Protein AF-A0A2N5KXL2-F1 (afdb_monomer_lite)

pLDDT: mean 89.71, std 9.32, range [62.91, 98.38]

Organism: NCBI:txid47770

Secondary structure (DSSP, 8-state):
-EEEEEEPBTGGGTTHHHHHHHHHHTT-S--GGG--HHHHHHH-SSTTS-EES---TTT--EEEEEE-TT-SS-TT-EEEEEEETTEEEEEEE--HHHHHHHHHHHHHHHTTSEEEEEEEEEEEEEEEEE-TTS-EEEEEEEEEEEEEEEEEE-

Structure (mmCIF, N/CA/C/O backbone):
data_AF-A0A2N5KXL2-F1
#
_entry.id   AF-A0A2N5KXL2-F1
#
loop_
_atom_site.group_PDB
_atom_site.id
_atom_site.type_symbol
_atom_site.label_atom_id
_atom_site.label_alt_id
_atom_site.label_comp_id
_atom_site.label_asym_id
_atom_site.label_entity_id
_atom_site.label_seq_id
_atom_site.pdbx_PDB_ins_code
_atom_site.Cartn_x
_atom_site.Cartn_y
_atom_site.Cartn_z
_atom_site.occupancy
_atom_site.B_iso_or_equiv
_atom_site.auth_seq_id
_atom_site.auth_comp_id
_atom_site.auth_asym_id
_atom_site.auth_atom_id
_atom_site.pdbx_PDB_model_num
ATOM 1 N N . MET A 1 1 ? 7.044 -11.372 17.970 1.00 82.31 1 MET A N 1
ATOM 2 C CA . MET A 1 1 ? 6.171 -10.505 17.153 1.00 82.31 1 MET A CA 1
ATOM 3 C C . MET A 1 1 ? 5.398 -11.369 16.164 1.00 82.31 1 MET A C 1
ATOM 5 O O . MET A 1 1 ? 6.024 -12.147 15.455 1.00 82.31 1 MET A O 1
ATOM 9 N N . ASN A 1 2 ? 4.064 -11.308 16.168 1.00 95.19 2 ASN A N 1
ATOM 10 C CA . ASN A 1 2 ? 3.216 -12.058 15.231 1.00 95.19 2 ASN A CA 1
ATOM 11 C C . ASN A 1 2 ? 2.950 -11.214 13.982 1.00 95.19 2 ASN A C 1
ATOM 13 O O . ASN A 1 2 ? 3.003 -9.987 14.057 1.00 95.19 2 ASN A O 1
ATOM 17 N N . ASN A 1 3 ? 2.635 -11.848 12.854 1.00 97.31 3 ASN A N 1
ATOM 18 C CA . ASN A 1 3 ? 2.224 -11.126 11.654 1.00 97.31 3 ASN A CA 1
ATOM 19 C C . ASN A 1 3 ? 1.238 -11.920 10.788 1.00 97.31 3 ASN A C 1
ATOM 21 O O . ASN A 1 3 ? 1.009 -13.113 11.003 1.00 97.31 3 ASN A O 1
ATOM 25 N N . TYR A 1 4 ? 0.614 -11.222 9.846 1.00 98.12 4 TYR A N 1
ATOM 26 C CA . TYR A 1 4 ? -0.073 -11.812 8.703 1.00 98.12 4 TYR A CA 1
ATOM 27 C C . TYR A 1 4 ? -0.033 -10.858 7.515 1.00 98.12 4 TYR A C 1
ATOM 29 O O . TYR A 1 4 ? 0.038 -9.641 7.703 1.00 98.12 4 TYR A O 1
ATOM 37 N N . SER A 1 5 ? -0.141 -11.421 6.313 1.00 98.12 5 SER A N 1
ATOM 38 C CA . SER A 1 5 ? -0.091 -10.669 5.063 1.00 98.12 5 SER A CA 1
ATOM 39 C C . SER A 1 5 ? -1.278 -10.993 4.169 1.00 98.12 5 SER A C 1
ATOM 41 O O . SER A 1 5 ? -1.827 -12.095 4.230 1.00 98.12 5 SER A O 1
ATOM 43 N N . PHE A 1 6 ? -1.672 -10.031 3.342 1.00 98.19 6 PHE A N 1
ATOM 44 C CA . PHE A 1 6 ? -2.721 -10.201 2.343 1.00 98.19 6 PHE A CA 1
ATOM 45 C C . PHE A 1 6 ? -2.481 -9.305 1.126 1.00 98.19 6 PHE A C 1
ATOM 47 O O . PHE A 1 6 ? -1.960 -8.193 1.252 1.00 98.19 6 PHE A O 1
ATOM 54 N N . ASP A 1 7 ? -2.918 -9.777 -0.041 1.00 97.88 7 ASP A N 1
ATOM 55 C CA . ASP A 1 7 ? -3.005 -8.972 -1.256 1.00 97.88 7 ASP A CA 1
ATOM 56 C C . ASP A 1 7 ? -4.179 -7.992 -1.160 1.00 97.88 7 ASP A C 1
ATOM 58 O O . ASP A 1 7 ? -5.312 -8.376 -0.852 1.00 97.88 7 ASP A O 1
ATOM 62 N N . VAL A 1 8 ? -3.921 -6.715 -1.429 1.00 97.69 8 VAL A N 1
ATOM 63 C CA . VAL A 1 8 ? -4.950 -5.671 -1.423 1.00 97.69 8 VAL A CA 1
ATOM 64 C C . VAL A 1 8 ? -5.917 -5.881 -2.586 1.00 97.69 8 VAL A C 1
ATOM 66 O O . VAL A 1 8 ? -5.526 -6.060 -3.740 1.00 97.69 8 VAL A O 1
ATOM 69 N N . ALA A 1 9 ? -7.212 -5.820 -2.288 1.00 97.00 9 ALA A N 1
ATOM 70 C CA . ALA A 1 9 ? -8.266 -5.935 -3.278 1.00 97.00 9 ALA A CA 1
ATOM 71 C C . ALA A 1 9 ? -8.495 -4.601 -4.002 1.00 97.00 9 ALA A C 1
ATOM 73 O O . ALA A 1 9 ? -8.494 -3.526 -3.402 1.00 97.00 9 ALA A O 1
ATOM 74 N N . GLY A 1 10 ? -8.754 -4.680 -5.307 1.00 94.31 10 GLY A N 1
ATOM 75 C CA . GLY A 1 10 ? -9.162 -3.525 -6.107 1.00 94.31 10 GLY A CA 1
ATOM 76 C C . GLY A 1 10 ? -8.030 -2.587 -6.536 1.00 94.31 10 GLY A C 1
ATOM 77 O O . GLY A 1 10 ? -8.319 -1.533 -7.092 1.00 94.31 10 GLY A O 1
ATOM 78 N N . VAL A 1 11 ? -6.760 -2.965 -6.351 1.00 93.88 11 VAL A N 1
ATOM 79 C CA . VAL A 1 11 ? -5.580 -2.140 -6.696 1.00 93.88 11 VAL A CA 1
ATOM 80 C C . VAL A 1 11 ? -5.604 -1.552 -8.111 1.00 93.88 11 VAL A C 1
ATOM 82 O O . VAL A 1 11 ? -5.189 -0.414 -8.316 1.00 93.88 11 VAL A O 1
ATOM 85 N N . SER A 1 12 ? -6.147 -2.284 -9.089 1.00 90.00 12 SER A N 1
ATOM 86 C CA . SER A 1 12 ? -6.262 -1.832 -10.483 1.00 90.00 12 SER A CA 1
ATOM 87 C C . SER A 1 12 ? -7.313 -0.739 -10.705 1.00 90.00 12 SER A C 1
ATOM 89 O O . SER A 1 12 ? -7.292 -0.084 -11.743 1.00 90.00 12 SER A O 1
ATOM 91 N N . PHE A 1 13 ? -8.236 -0.546 -9.762 1.00 91.94 13 PHE A N 1
ATOM 92 C CA . PHE A 1 13 ? -9.306 0.457 -9.819 1.00 91.94 13 PHE A CA 1
ATOM 93 C C . PHE A 1 13 ? -9.000 1.704 -8.977 1.00 91.94 13 PHE A C 1
ATOM 95 O O . PHE A 1 13 ? -9.812 2.629 -8.923 1.00 91.94 13 PHE A O 1
ATOM 102 N N . HIS A 1 14 ? -7.845 1.728 -8.311 1.00 94.88 14 HIS A N 1
ATOM 103 C CA . HIS A 1 14 ? -7.472 2.749 -7.339 1.00 94.88 14 HIS A CA 1
ATOM 104 C C . HIS A 1 14 ? -6.088 3.342 -7.651 1.00 94.88 14 HIS A C 1
ATOM 106 O O . HIS A 1 14 ? -5.610 3.300 -8.787 1.00 94.88 14 HIS A O 1
ATOM 112 N N . GLU A 1 15 ? -5.463 4.003 -6.681 1.00 96.19 15 GLU A N 1
ATOM 113 C CA . GLU A 1 15 ? -4.411 4.992 -6.933 1.00 96.19 15 GLU A CA 1
ATOM 114 C C . GLU A 1 15 ? -2.989 4.436 -6.871 1.00 96.19 15 GLU A C 1
ATOM 116 O O . GLU A 1 15 ? -2.038 5.210 -6.923 1.00 96.19 15 GLU A O 1
ATOM 121 N N . LEU A 1 16 ? -2.809 3.112 -6.850 1.00 95.25 16 LEU A N 1
ATOM 122 C CA . LEU A 1 16 ? -1.479 2.495 -6.816 1.00 95.25 16 LEU A CA 1
ATOM 123 C C . LEU A 1 16 ? -0.593 2.942 -7.986 1.00 95.25 16 LEU A C 1
ATOM 125 O O . LEU A 1 16 ? 0.559 3.320 -7.795 1.00 95.25 16 LEU A O 1
ATOM 129 N N . SER A 1 17 ? -1.147 2.987 -9.200 1.00 93.06 17 SER A N 1
ATOM 130 C CA . SER A 1 17 ? -0.415 3.484 -10.373 1.00 93.06 17 SER A CA 1
ATOM 131 C C . SER A 1 17 ? -0.038 4.968 -10.252 1.00 93.06 17 SER A C 1
ATOM 133 O O . SER A 1 17 ? 1.032 5.375 -10.716 1.00 93.06 17 SER A O 1
ATOM 135 N N . LYS A 1 18 ? -0.883 5.780 -9.599 1.00 95.06 18 LYS A N 1
ATOM 136 C CA . LYS A 1 18 ? -0.599 7.194 -9.327 1.00 95.06 18 LYS A CA 1
ATOM 137 C C . LYS A 1 18 ? 0.504 7.341 -8.284 1.00 95.06 18 LYS A C 1
ATOM 139 O O . LYS A 1 18 ? 1.389 8.159 -8.503 1.00 95.06 18 LYS A O 1
ATOM 144 N N . ALA A 1 19 ? 0.489 6.533 -7.224 1.00 95.12 19 ALA A N 1
ATOM 145 C CA . ALA A 1 19 ? 1.526 6.518 -6.194 1.00 95.12 19 ALA A CA 1
ATOM 146 C C . ALA A 1 19 ? 2.901 6.171 -6.788 1.00 95.12 19 ALA A C 1
ATOM 148 O O . ALA A 1 19 ? 3.862 6.910 -6.593 1.00 95.12 19 ALA A O 1
ATOM 149 N N . VAL A 1 20 ? 2.979 5.123 -7.621 1.00 92.75 20 VAL A N 1
ATOM 150 C CA . VAL A 1 20 ? 4.219 4.762 -8.339 1.00 92.75 20 VAL A CA 1
ATOM 151 C C . VAL A 1 20 ? 4.681 5.895 -9.258 1.00 92.75 20 VAL A C 1
ATOM 153 O O . VAL A 1 20 ? 5.859 6.249 -9.283 1.00 92.75 20 VAL A O 1
ATOM 156 N N . THR A 1 21 ? 3.753 6.510 -9.996 1.00 92.81 21 THR A N 1
ATOM 157 C CA . THR A 1 21 ? 4.070 7.646 -10.876 1.00 92.81 21 THR A CA 1
ATOM 158 C C . THR A 1 21 ? 4.576 8.853 -10.085 1.00 92.81 21 THR A C 1
ATOM 160 O O . THR A 1 21 ? 5.504 9.526 -10.531 1.00 92.81 21 THR A O 1
ATOM 163 N N . TYR A 1 22 ? 3.974 9.137 -8.930 1.00 94.62 22 TYR A N 1
ATOM 164 C CA . TYR A 1 22 ? 4.378 10.217 -8.038 1.00 94.62 22 TYR A CA 1
ATOM 165 C C . TYR A 1 22 ? 5.790 9.983 -7.501 1.00 94.62 22 TYR A C 1
ATOM 167 O O . TYR A 1 22 ? 6.649 10.846 -7.668 1.00 94.62 22 TYR A O 1
ATOM 175 N N . ALA A 1 23 ? 6.054 8.801 -6.943 1.00 92.56 23 ALA A N 1
ATOM 176 C CA . ALA A 1 23 ? 7.363 8.458 -6.399 1.00 92.56 23 ALA A CA 1
ATOM 177 C C . ALA A 1 23 ? 8.466 8.531 -7.468 1.00 92.56 23 ALA A C 1
ATOM 179 O O . ALA A 1 23 ? 9.523 9.108 -7.221 1.00 92.56 23 ALA A O 1
ATOM 180 N N . ARG A 1 24 ? 8.189 8.070 -8.697 1.00 89.44 24 ARG A N 1
ATOM 181 C CA . ARG A 1 24 ? 9.134 8.181 -9.820 1.00 89.44 24 ARG A CA 1
ATOM 182 C C . ARG A 1 24 ? 9.404 9.630 -10.222 1.00 89.44 24 ARG A C 1
ATOM 184 O O . ARG A 1 24 ? 10.552 10.004 -10.431 1.00 89.44 24 ARG A O 1
ATOM 191 N N . LYS A 1 25 ? 8.357 10.454 -10.353 1.00 91.50 25 LYS A N 1
ATOM 192 C CA . LYS A 1 25 ? 8.494 11.871 -10.743 1.00 91.50 25 LYS A CA 1
ATOM 193 C C . LYS A 1 25 ? 9.293 12.680 -9.727 1.00 91.50 25 LYS A C 1
ATOM 195 O O . LYS A 1 25 ? 10.033 13.570 -10.130 1.00 91.50 25 LYS A O 1
ATOM 200 N N . ASN A 1 26 ? 9.150 12.350 -8.448 1.00 91.75 26 ASN A N 1
ATOM 201 C CA . ASN A 1 26 ? 9.869 12.996 -7.356 1.00 91.75 26 ASN A CA 1
ATOM 202 C C . ASN A 1 26 ? 11.199 12.302 -7.014 1.00 91.75 26 ASN A C 1
ATOM 204 O O . ASN A 1 26 ? 11.819 12.663 -6.023 1.00 91.75 26 ASN A O 1
ATOM 208 N N . GLN A 1 27 ? 11.650 11.335 -7.828 1.00 87.19 27 GLN A N 1
ATOM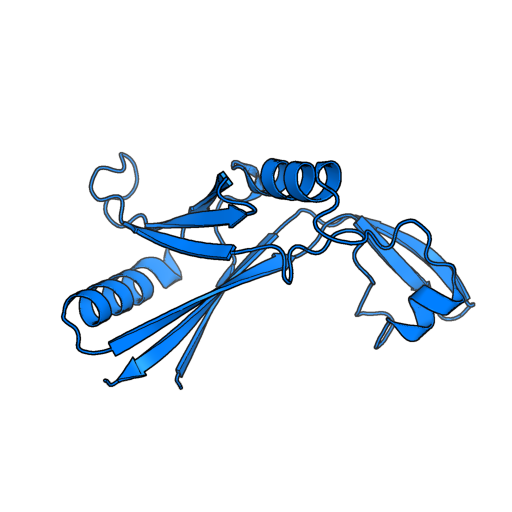 209 C CA . GLN A 1 27 ? 12.933 10.636 -7.661 1.00 87.19 27 GLN A CA 1
ATOM 210 C C . GLN A 1 27 ? 13.109 10.004 -6.266 1.00 87.19 27 GLN A C 1
ATOM 212 O O . GLN A 1 27 ? 14.208 9.979 -5.721 1.00 87.19 27 GLN A O 1
ATOM 217 N N . LEU A 1 28 ? 12.020 9.486 -5.685 1.00 85.94 28 LEU A N 1
ATOM 218 C CA . LEU A 1 28 ? 12.017 8.914 -4.329 1.00 85.94 28 LEU A CA 1
ATOM 219 C C . LEU A 1 28 ? 12.625 7.505 -4.262 1.00 85.94 28 LEU A C 1
ATOM 221 O O . LEU A 1 28 ? 12.868 6.989 -3.177 1.00 85.94 28 LEU A O 1
ATOM 225 N N . PHE A 1 29 ? 12.874 6.899 -5.419 1.00 81.69 29 PHE A N 1
ATOM 226 C CA . PHE A 1 29 ? 13.640 5.671 -5.590 1.00 81.69 29 PHE A CA 1
ATOM 227 C C . PHE A 1 29 ? 14.475 5.782 -6.867 1.00 81.69 29 PHE A C 1
ATOM 229 O O . PHE A 1 29 ? 14.122 6.528 -7.788 1.00 81.69 29 PHE A O 1
ATOM 236 N N . ALA A 1 30 ? 15.567 5.025 -6.938 1.00 73.69 30 ALA A N 1
ATOM 237 C CA . ALA A 1 30 ? 16.337 4.873 -8.163 1.00 73.69 30 ALA A CA 1
ATOM 238 C C . ALA A 1 30 ? 15.694 3.764 -9.014 1.00 73.69 30 ALA A C 1
ATOM 240 O O . ALA A 1 30 ? 15.747 2.602 -8.615 1.00 73.69 30 ALA A O 1
ATOM 241 N N . PRO A 1 31 ? 15.049 4.076 -10.155 1.00 70.12 31 PRO A N 1
ATOM 242 C CA . PRO A 1 31 ? 14.557 3.033 -11.038 1.00 70.12 31 PRO A CA 1
ATOM 243 C C . PRO A 1 31 ? 15.741 2.297 -11.668 1.00 70.12 31 PRO A C 1
ATOM 245 O O . PRO A 1 31 ? 16.708 2.915 -12.118 1.00 70.12 31 PRO A O 1
ATOM 248 N N . TYR A 1 32 ? 15.621 0.983 -11.803 1.00 69.12 32 TYR A N 1
ATOM 249 C CA . TYR A 1 32 ? 16.623 0.113 -12.431 1.00 69.12 32 TYR A CA 1
ATOM 250 C C . TYR A 1 32 ? 16.653 0.239 -13.975 1.00 69.12 32 TYR A C 1
ATOM 252 O O . TYR A 1 32 ? 17.044 -0.677 -14.705 1.00 69.12 32 TYR A O 1
ATOM 260 N N . ASP A 1 33 ? 16.212 1.385 -14.508 1.00 66.19 33 ASP A N 1
ATOM 261 C CA . ASP A 1 33 ? 16.061 1.656 -15.942 1.00 66.19 33 ASP A CA 1
ATOM 262 C C . ASP A 1 33 ? 17.391 1.464 -16.693 1.00 66.19 33 ASP A C 1
ATOM 264 O O . ASP A 1 33 ? 17.411 0.867 -17.775 1.00 66.19 33 ASP A O 1
ATOM 268 N N . ASN A 1 34 ? 18.496 1.900 -16.078 1.00 69.50 34 ASN A N 1
ATOM 269 C CA . ASN A 1 34 ? 19.839 1.921 -16.668 1.00 69.50 34 ASN A CA 1
ATOM 270 C C . ASN A 1 34 ? 20.685 0.678 -16.364 1.00 69.50 34 ASN A C 1
ATOM 272 O O . ASN A 1 34 ? 21.837 0.642 -16.777 1.00 69.50 34 ASN A O 1
ATOM 276 N N . TYR A 1 35 ? 20.140 -0.310 -15.649 1.00 71.69 35 TYR A N 1
ATOM 277 C CA . TYR A 1 35 ? 20.887 -1.522 -15.313 1.00 71.69 35 TYR A CA 1
ATOM 278 C C . TYR A 1 35 ? 21.219 -2.295 -16.595 1.00 71.69 35 TYR A C 1
ATOM 280 O O . TYR A 1 35 ? 20.320 -2.579 -17.409 1.00 71.69 35 TYR A O 1
ATOM 288 N N . GLU A 1 36 ? 22.505 -2.595 -16.767 1.00 71.69 36 GLU A N 1
ATOM 289 C CA . GLU A 1 36 ? 23.041 -3.469 -17.803 1.00 71.69 36 GLU A CA 1
ATOM 290 C C . GLU A 1 36 ? 22.809 -4.941 -17.439 1.00 71.69 36 GLU A C 1
ATOM 292 O O . GLU A 1 36 ? 22.315 -5.277 -16.363 1.00 71.69 36 GLU A O 1
ATOM 297 N N . ALA A 1 37 ? 23.151 -5.851 -18.354 1.00 71.75 37 ALA A N 1
ATOM 298 C CA . ALA A 1 37 ? 22.928 -7.276 -18.134 1.00 71.75 37 ALA A CA 1
ATOM 299 C C . ALA A 1 37 ? 23.638 -7.805 -16.879 1.00 71.75 37 ALA A C 1
ATOM 301 O O . ALA A 1 37 ? 23.087 -8.639 -16.163 1.00 71.75 37 ALA A O 1
ATOM 302 N N . ILE A 1 38 ? 24.832 -7.276 -16.597 1.00 75.12 38 ILE A N 1
ATOM 303 C CA . ILE A 1 38 ? 25.607 -7.639 -15.414 1.00 75.12 38 ILE A CA 1
ATOM 304 C C . ILE A 1 38 ? 24.927 -7.183 -14.120 1.00 75.12 38 ILE A C 1
ATOM 306 O O . ILE A 1 38 ? 24.792 -7.998 -13.214 1.00 75.12 38 ILE A O 1
ATOM 310 N N . ASP A 1 39 ? 24.403 -5.955 -14.074 1.00 78.56 39 ASP A N 1
ATOM 311 C CA . ASP A 1 39 ? 23.713 -5.425 -12.893 1.00 78.56 39 ASP A CA 1
ATOM 312 C C . ASP A 1 39 ? 22.435 -6.228 -12.606 1.00 78.56 39 ASP A C 1
ATOM 314 O O . ASP A 1 39 ? 22.151 -6.592 -11.469 1.00 78.56 39 ASP A O 1
ATOM 318 N N . ILE A 1 40 ? 21.673 -6.572 -13.653 1.00 76.69 40 ILE A N 1
ATOM 319 C CA . ILE A 1 40 ? 20.481 -7.420 -13.516 1.00 76.69 40 ILE A CA 1
ATOM 320 C C . ILE A 1 40 ? 20.855 -8.807 -12.984 1.00 76.69 40 ILE A C 1
ATOM 322 O O . ILE A 1 40 ? 20.151 -9.333 -12.130 1.00 76.69 40 ILE A O 1
ATOM 326 N N . ARG A 1 41 ? 21.961 -9.399 -13.445 1.00 74.44 41 ARG A N 1
ATOM 327 C CA . ARG A 1 41 ? 22.402 -10.724 -12.990 1.00 74.44 41 ARG A CA 1
ATOM 328 C C . ARG A 1 41 ? 22.890 -10.725 -11.542 1.00 74.44 41 ARG A C 1
ATOM 330 O O . ARG A 1 41 ? 22.724 -11.729 -10.863 1.00 74.44 41 ARG A O 1
ATOM 337 N N . GLU A 1 42 ? 23.520 -9.644 -11.094 1.00 78.50 42 GLU A N 1
ATOM 338 C CA . GLU A 1 42 ? 23.970 -9.508 -9.704 1.00 78.50 42 GLU A CA 1
ATOM 339 C C . GLU A 1 42 ? 22.801 -9.337 -8.725 1.00 78.50 42 GLU A C 1
ATOM 341 O O . GLU A 1 42 ? 22.879 -9.826 -7.600 1.00 78.50 42 GLU A O 1
ATOM 346 N N . GLU A 1 43 ? 21.713 -8.698 -9.160 1.00 76.25 43 GLU A N 1
ATOM 347 C CA . GLU A 1 43 ? 20.499 -8.517 -8.352 1.00 76.25 43 GLU A CA 1
ATOM 348 C C . GLU A 1 43 ? 19.565 -9.741 -8.375 1.00 76.25 43 GLU A C 1
ATOM 350 O O . GLU A 1 43 ? 18.838 -9.982 -7.413 1.00 76.25 43 GLU A O 1
ATOM 355 N N . MET A 1 44 ? 19.557 -10.524 -9.460 1.00 74.56 44 MET A N 1
ATOM 356 C CA . MET A 1 44 ? 18.718 -11.723 -9.567 1.00 74.56 44 MET A CA 1
ATOM 357 C C . MET A 1 44 ? 19.217 -12.848 -8.656 1.00 74.56 44 MET A C 1
ATOM 359 O O . MET A 1 44 ? 20.355 -13.301 -8.773 1.00 74.56 44 MET A O 1
ATOM 363 N N . LEU A 1 45 ? 18.326 -13.388 -7.819 1.00 69.31 45 LEU A N 1
ATOM 364 C CA . LEU A 1 45 ? 18.598 -14.630 -7.089 1.00 69.31 45 LEU A CA 1
ATOM 365 C C . LEU A 1 45 ? 18.526 -15.862 -8.009 1.00 69.31 45 LEU A C 1
ATOM 367 O O . LEU A 1 45 ? 19.345 -16.772 -7.874 1.00 69.31 45 LEU A O 1
ATOM 371 N N . ASP A 1 46 ? 17.572 -15.883 -8.947 1.00 66.81 46 ASP A N 1
ATOM 372 C CA . ASP A 1 46 ? 17.430 -16.875 -10.022 1.00 66.81 46 ASP A CA 1
ATOM 373 C C . ASP A 1 46 ? 16.466 -16.384 -11.131 1.00 66.81 46 ASP A C 1
ATOM 375 O O . ASP A 1 46 ? 15.958 -15.264 -11.090 1.00 66.81 46 ASP A O 1
ATOM 379 N N . GLU A 1 47 ? 16.203 -17.221 -12.146 1.00 62.91 47 GLU A N 1
ATOM 380 C CA . GLU A 1 47 ? 15.321 -16.903 -13.287 1.00 62.91 47 GLU A CA 1
ATOM 381 C C . GLU A 1 47 ? 13.852 -16.608 -12.907 1.00 62.91 47 GLU A C 1
ATOM 383 O O . GLU A 1 47 ? 13.112 -16.017 -13.702 1.00 62.91 47 GLU A O 1
ATOM 388 N N . TYR A 1 48 ? 13.418 -16.997 -11.705 1.00 66.69 48 TYR A N 1
ATOM 389 C CA . TYR A 1 48 ? 12.076 -16.754 -11.175 1.00 66.69 48 TYR A CA 1
ATOM 390 C C . TYR A 1 48 ? 11.993 -15.490 -10.312 1.00 66.69 48 TYR A C 1
ATOM 392 O O . TYR A 1 48 ? 10.877 -15.098 -9.948 1.00 66.69 48 TYR A O 1
ATOM 400 N N . ASP A 1 49 ? 13.121 -14.824 -10.051 1.00 71.62 49 ASP A N 1
ATOM 401 C CA . ASP A 1 49 ? 13.214 -13.582 -9.281 1.00 71.62 49 ASP A CA 1
ATOM 402 C C . ASP A 1 49 ? 13.628 -12.390 -10.164 1.00 71.62 49 ASP A C 1
ATOM 404 O O . ASP A 1 49 ? 14.780 -11.955 -10.162 1.00 71.62 49 ASP A O 1
ATOM 408 N N . PRO A 1 50 ? 12.711 -11.875 -11.004 1.00 78.88 50 PRO A N 1
ATOM 409 C CA . PRO A 1 50 ? 13.030 -10.790 -11.914 1.00 78.88 50 PRO A CA 1
ATOM 410 C C . PRO A 1 50 ? 13.203 -9.459 -11.176 1.00 78.88 50 PRO A C 1
ATOM 412 O O . PRO A 1 50 ? 12.447 -9.128 -10.261 1.00 78.88 50 PRO A O 1
ATOM 415 N N . VAL A 1 51 ? 14.101 -8.621 -11.687 1.00 80.25 51 VAL A N 1
ATOM 416 C CA . VAL A 1 51 ? 14.340 -7.275 -11.158 1.00 80.25 51 VAL A CA 1
ATOM 417 C C . VAL A 1 51 ? 13.250 -6.335 -11.669 1.00 80.25 51 VAL A C 1
ATOM 419 O O . VAL A 1 51 ? 13.145 -6.069 -12.873 1.00 80.25 51 VAL A O 1
ATOM 422 N N . TYR A 1 52 ? 12.405 -5.836 -10.767 1.00 82.88 52 TYR A N 1
ATOM 423 C CA . TYR A 1 52 ? 11.333 -4.901 -11.111 1.00 82.88 52 TYR A CA 1
ATOM 424 C C . TYR A 1 52 ? 11.868 -3.479 -11.265 1.00 82.88 52 TYR A C 1
ATOM 426 O O . TYR A 1 52 ? 12.599 -2.989 -10.423 1.00 82.88 52 TYR A O 1
ATOM 434 N N . GLU A 1 53 ? 11.439 -2.784 -12.319 1.00 78.75 53 GLU A N 1
ATOM 435 C CA . GLU A 1 53 ? 11.847 -1.410 -12.660 1.00 78.75 53 GLU A CA 1
ATOM 436 C C . GLU A 1 53 ? 11.498 -0.392 -11.564 1.00 78.75 53 GLU A C 1
ATOM 438 O O . GLU A 1 53 ? 12.144 0.645 -11.425 1.00 78.75 53 GLU A O 1
ATOM 443 N N . THR A 1 54 ? 10.432 -0.669 -10.817 1.00 78.31 54 THR A N 1
ATOM 444 C CA . THR A 1 54 ? 9.884 0.227 -9.805 1.00 78.31 54 THR A CA 1
ATOM 445 C C . THR A 1 54 ? 9.774 -0.493 -8.485 1.00 78.31 54 THR A C 1
ATOM 447 O O . THR A 1 54 ? 9.151 -1.554 -8.429 1.00 78.31 54 THR A O 1
ATOM 450 N N . ASP A 1 55 ? 10.263 0.154 -7.438 1.00 76.88 55 ASP A N 1
ATOM 451 C CA . ASP A 1 55 ? 10.092 -0.278 -6.066 1.00 76.88 55 ASP A CA 1
ATOM 452 C C . ASP A 1 55 ? 9.583 0.900 -5.228 1.00 76.88 55 ASP A C 1
ATOM 454 O O . ASP A 1 55 ? 9.989 2.043 -5.427 1.00 76.88 55 ASP A O 1
ATOM 458 N N . LEU A 1 56 ? 8.635 0.627 -4.335 1.00 85.31 56 LEU A N 1
ATOM 459 C CA . LEU A 1 56 ? 8.185 1.588 -3.323 1.00 85.31 56 LEU A CA 1
ATOM 460 C C . LEU A 1 56 ? 8.786 1.277 -1.947 1.00 85.31 56 LEU A C 1
ATOM 462 O O . LEU A 1 56 ? 8.447 1.947 -0.967 1.00 85.31 56 LEU A O 1
ATOM 466 N N . SER A 1 57 ? 9.644 0.258 -1.849 1.00 76.00 57 SER A N 1
ATOM 467 C CA . SER A 1 57 ? 10.375 -0.054 -0.631 1.00 76.00 57 SER A CA 1
ATOM 468 C C . SER A 1 57 ? 11.228 1.151 -0.228 1.00 76.00 57 SER A C 1
ATOM 470 O O . SER A 1 57 ? 11.896 1.788 -1.038 1.00 76.00 57 SER A O 1
ATOM 472 N N . GLY A 1 58 ? 11.100 1.553 1.035 1.00 81.94 58 GLY A N 1
ATOM 473 C CA . GLY A 1 58 ? 11.763 2.747 1.564 1.00 81.94 58 GLY A CA 1
ATOM 474 C C . GLY A 1 58 ? 11.119 4.094 1.204 1.00 81.94 58 GLY A C 1
ATOM 475 O O . GLY A 1 58 ? 11.460 5.078 1.850 1.00 81.94 58 GLY A O 1
ATOM 476 N N . CYS A 1 59 ? 10.170 4.163 0.260 1.00 88.44 59 CYS A N 1
ATOM 477 C CA . CYS A 1 59 ? 9.453 5.408 -0.068 1.00 88.44 59 CYS A CA 1
ATOM 478 C C . CYS A 1 59 ? 8.151 5.594 0.722 1.00 88.44 59 CYS A C 1
ATOM 480 O O . CYS A 1 59 ? 7.604 6.691 0.760 1.00 88.44 59 CYS A O 1
ATOM 482 N N . ILE A 1 60 ? 7.593 4.507 1.257 1.00 94.50 60 ILE A N 1
ATOM 483 C CA . ILE A 1 60 ? 6.320 4.535 1.981 1.00 94.50 60 ILE A CA 1
ATOM 484 C C . ILE A 1 60 ? 6.579 4.981 3.418 1.00 94.50 60 ILE A C 1
ATOM 486 O O . ILE A 1 60 ? 7.158 4.228 4.203 1.00 94.50 60 ILE A O 1
ATOM 490 N N . ASP A 1 61 ? 6.089 6.168 3.765 1.00 94.44 61 ASP A N 1
ATOM 491 C CA . ASP A 1 61 ? 6.181 6.727 5.114 1.00 94.44 61 ASP A CA 1
ATOM 492 C C . ASP A 1 61 ? 5.258 5.980 6.078 1.00 94.44 61 ASP A C 1
ATOM 494 O O . ASP A 1 61 ? 5.618 5.668 7.215 1.00 94.44 61 ASP A O 1
ATOM 498 N N . SER A 1 62 ? 4.038 5.683 5.621 1.00 96.31 62 SER A N 1
ATOM 499 C CA . SER A 1 62 ? 3.037 4.997 6.429 1.00 96.31 62 SER A CA 1
ATOM 500 C C . SER A 1 62 ? 2.049 4.194 5.582 1.00 96.31 62 SER A C 1
ATOM 502 O O . SER A 1 62 ? 1.779 4.501 4.419 1.00 96.31 62 SER A O 1
ATOM 504 N N . VAL A 1 63 ? 1.491 3.142 6.187 1.00 97.69 63 VAL A N 1
ATOM 505 C CA . VAL A 1 63 ? 0.352 2.388 5.651 1.00 97.69 63 VAL A CA 1
ATOM 506 C C . VAL A 1 63 ? -0.776 2.445 6.672 1.00 97.69 63 VAL A C 1
ATOM 508 O O . VAL A 1 63 ? -0.592 2.030 7.819 1.00 97.69 63 VAL A O 1
ATOM 511 N N . SER A 1 64 ? -1.951 2.931 6.268 1.00 97.44 64 SER A N 1
ATOM 512 C CA . SER A 1 64 ? -3.123 3.031 7.141 1.00 97.44 64 SER A CA 1
ATOM 513 C C . SER A 1 64 ? -4.220 2.039 6.751 1.00 97.44 64 SER A C 1
ATOM 515 O O . SER A 1 64 ? -4.464 1.770 5.572 1.00 97.44 64 SER A O 1
ATOM 517 N N . LEU A 1 65 ? -4.885 1.496 7.775 1.00 97.88 65 LEU A N 1
ATOM 518 C CA . LEU A 1 65 ? -6.054 0.627 7.658 1.00 97.88 65 LEU A CA 1
ATOM 519 C C . LEU A 1 65 ? -7.256 1.352 8.270 1.00 97.88 65 LEU A C 1
ATOM 521 O O . LEU A 1 65 ? -7.335 1.510 9.488 1.00 97.88 65 LEU A O 1
ATOM 525 N N . GLU A 1 66 ? -8.176 1.813 7.428 1.00 97.12 66 GLU A N 1
ATOM 526 C CA . GLU A 1 66 ? -9.269 2.715 7.811 1.00 97.12 66 GLU A CA 1
ATOM 527 C C . GLU A 1 66 ? -10.630 2.032 7.608 1.00 97.12 66 GLU A C 1
ATOM 529 O O . GLU A 1 66 ? -11.042 1.833 6.464 1.00 97.12 66 GLU A O 1
ATOM 534 N N . PRO A 1 67 ? -11.336 1.634 8.686 1.00 96.88 67 PRO A N 1
ATOM 535 C CA . PRO A 1 67 ? -12.690 1.095 8.579 1.00 96.88 67 PRO A CA 1
ATOM 536 C C . PRO A 1 67 ? -13.663 2.102 7.953 1.00 96.88 67 PRO A C 1
ATOM 538 O O . PRO A 1 67 ? -13.670 3.273 8.327 1.00 96.88 67 PRO A O 1
ATOM 541 N N . GLU A 1 68 ? -14.528 1.628 7.061 1.00 95.62 68 GLU A N 1
ATOM 542 C CA . GLU A 1 68 ? -15.586 2.406 6.414 1.00 95.62 68 GLU A CA 1
ATOM 543 C C . GLU A 1 68 ? -16.977 1.840 6.732 1.00 95.62 68 GLU A C 1
ATOM 545 O O . GLU A 1 68 ? -17.579 1.160 5.897 1.00 95.62 68 GLU A O 1
ATOM 550 N N . PRO A 1 69 ? -17.524 2.120 7.927 1.00 92.62 69 PRO A N 1
ATOM 551 C CA . PRO A 1 69 ? -18.831 1.600 8.330 1.00 92.62 69 PRO A CA 1
ATOM 552 C C . PRO A 1 69 ? -19.982 2.071 7.428 1.00 92.62 69 PRO A C 1
ATOM 554 O O . PRO A 1 69 ? -20.972 1.360 7.280 1.00 92.62 69 PRO A O 1
ATOM 557 N N . ASP A 1 70 ? -19.828 3.236 6.793 1.00 92.62 70 ASP A N 1
ATOM 558 C CA . ASP A 1 70 ? -20.829 3.842 5.907 1.00 92.62 70 ASP A CA 1
ATOM 559 C C . ASP A 1 70 ? -20.651 3.441 4.430 1.00 92.62 70 ASP A C 1
ATOM 561 O O . ASP A 1 70 ? -21.272 4.019 3.532 1.00 92.62 70 ASP A O 1
ATOM 565 N N . ASN A 1 71 ? -19.781 2.470 4.133 1.00 91.50 71 ASN A N 1
ATOM 566 C CA . ASN A 1 71 ? -19.583 1.999 2.770 1.00 91.50 71 ASN A CA 1
ATOM 567 C C . ASN A 1 71 ? -20.877 1.360 2.235 1.00 91.50 71 ASN A C 1
ATOM 569 O O . ASN A 1 71 ? -21.409 0.401 2.792 1.00 91.50 71 ASN A O 1
ATOM 573 N N . LYS A 1 72 ? -21.367 1.880 1.103 1.00 90.62 72 LYS A N 1
ATOM 574 C CA . LYS A 1 72 ? -22.644 1.472 0.489 1.00 90.62 72 LYS A CA 1
ATOM 575 C C . LYS A 1 72 ? -22.730 -0.001 0.064 1.00 90.62 72 LYS A C 1
ATOM 577 O O . LYS A 1 72 ? -23.827 -0.454 -0.254 1.00 90.62 72 LYS A O 1
ATOM 582 N N . TYR A 1 73 ? -21.605 -0.713 -0.025 1.00 90.56 73 TYR A N 1
ATOM 583 C CA . TYR A 1 73 ? -21.550 -2.102 -0.487 1.00 90.56 73 TYR A CA 1
ATOM 584 C C . TYR A 1 73 ? -21.213 -3.087 0.634 1.00 90.56 73 TYR A C 1
ATOM 586 O O . TYR A 1 73 ? -21.810 -4.159 0.685 1.00 90.56 73 TYR A O 1
ATOM 594 N N . ASP A 1 74 ? -20.275 -2.738 1.517 1.00 90.31 74 ASP A N 1
ATOM 595 C CA . ASP A 1 74 ? -19.864 -3.581 2.643 1.00 90.31 74 ASP A CA 1
ATOM 596 C C . ASP A 1 74 ? -19.545 -2.717 3.874 1.00 90.31 74 ASP A C 1
ATOM 598 O O . ASP A 1 74 ? -18.489 -2.087 3.899 1.00 90.31 74 ASP A O 1
ATOM 602 N N . PRO A 1 75 ? -20.381 -2.720 4.928 1.00 92.75 75 PRO A N 1
ATOM 603 C CA . PRO A 1 75 ? -20.137 -1.936 6.143 1.00 92.75 75 PRO A CA 1
ATOM 604 C C . PRO A 1 75 ? -18.918 -2.414 6.951 1.00 92.75 75 PRO A C 1
ATOM 606 O O . PRO A 1 75 ? -18.537 -1.788 7.937 1.00 92.75 75 PRO A O 1
ATOM 609 N N . ASN A 1 76 ? -18.305 -3.543 6.585 1.00 94.31 76 ASN A N 1
ATOM 610 C CA . ASN A 1 76 ? -17.047 -3.992 7.175 1.00 94.31 76 ASN A CA 1
ATOM 611 C C . ASN A 1 76 ? -15.829 -3.582 6.344 1.00 94.31 76 ASN A C 1
ATOM 613 O O . ASN A 1 76 ? -14.715 -3.919 6.74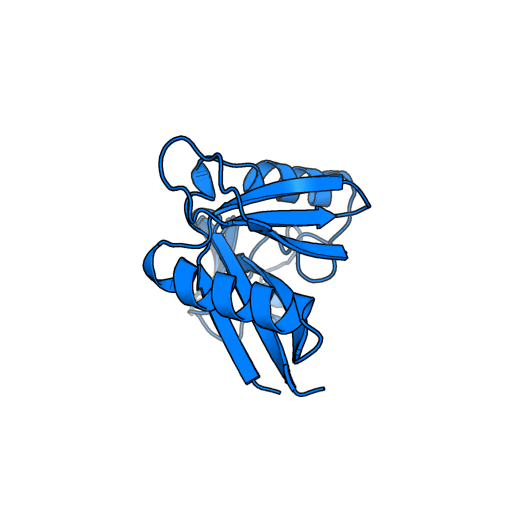2 1.00 94.31 76 ASN A O 1
ATOM 617 N N . ALA A 1 77 ? -16.003 -2.893 5.212 1.00 96.62 77 ALA A N 1
ATOM 618 C CA . ALA A 1 77 ? -14.902 -2.514 4.339 1.00 96.62 77 ALA A CA 1
ATOM 619 C C . ALA A 1 77 ? -13.805 -1.778 5.121 1.00 96.62 77 ALA A C 1
ATOM 621 O O . ALA A 1 77 ? -14.072 -0.910 5.952 1.00 96.62 77 ALA A O 1
ATOM 622 N N . VAL A 1 78 ? -12.551 -2.131 4.847 1.00 98.25 78 VAL A N 1
ATOM 623 C CA . VAL A 1 78 ? -11.381 -1.460 5.421 1.00 98.25 78 VAL A CA 1
ATOM 624 C C . VAL A 1 78 ? -10.535 -0.953 4.268 1.00 98.25 78 VAL A C 1
ATOM 626 O O . VAL A 1 78 ? -10.020 -1.751 3.481 1.00 98.25 78 VAL A O 1
ATOM 629 N N . LYS A 1 79 ? -10.412 0.368 4.155 1.00 97.81 79 LYS A N 1
ATOM 630 C CA . LYS A 1 79 ? -9.532 1.017 3.187 1.00 97.81 79 LYS A CA 1
ATOM 631 C C . LYS A 1 79 ? -8.078 0.802 3.564 1.00 97.81 79 LYS A C 1
ATOM 633 O O . LYS A 1 79 ? -7.707 0.884 4.732 1.00 97.81 79 LYS A O 1
ATOM 638 N N . VAL A 1 80 ? -7.266 0.588 2.544 1.00 98.38 80 VAL A N 1
ATOM 639 C CA . VAL A 1 80 ? -5.813 0.579 2.596 1.00 98.38 80 VAL A CA 1
ATOM 640 C C . VAL A 1 80 ? -5.332 1.846 1.911 1.00 98.38 80 VAL A C 1
ATOM 642 O O . VAL A 1 80 ? -5.555 2.038 0.711 1.00 98.38 80 VAL A O 1
ATOM 645 N N . ASN A 1 81 ? -4.660 2.702 2.670 1.00 98.19 81 ASN A N 1
ATOM 646 C CA . ASN A 1 81 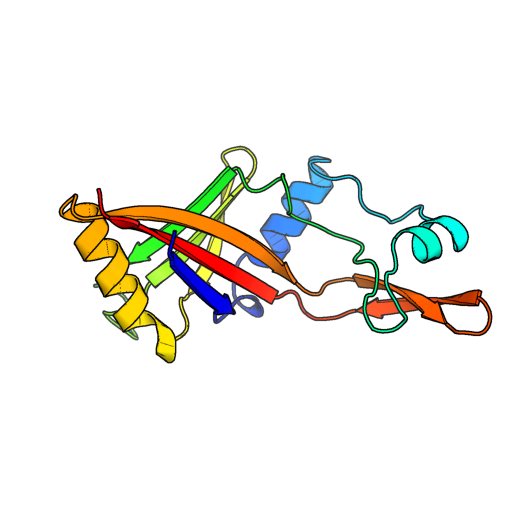? -3.971 3.862 2.124 1.00 98.19 81 ASN A CA 1
ATOM 647 C C . ASN A 1 81 ? -2.479 3.749 2.393 1.00 98.19 81 ASN A C 1
ATOM 649 O O . ASN A 1 81 ? -2.064 3.141 3.382 1.00 98.19 81 ASN A O 1
ATOM 653 N N . ILE A 1 82 ? -1.694 4.381 1.533 1.00 97.62 82 ILE A N 1
ATOM 654 C CA . ILE A 1 82 ? -0.283 4.642 1.798 1.00 97.62 82 ILE A CA 1
ATOM 655 C C . ILE A 1 82 ? -0.024 6.134 1.764 1.00 97.62 82 ILE A C 1
ATOM 657 O O . ILE A 1 82 ? -0.730 6.876 1.079 1.00 97.62 82 ILE A O 1
ATOM 661 N N . GLU A 1 83 ? 0.998 6.548 2.485 1.00 97.38 83 GLU A N 1
ATOM 662 C CA . GLU A 1 83 ? 1.521 7.902 2.466 1.00 97.38 83 GLU A CA 1
ATOM 663 C C . GLU A 1 83 ? 2.956 7.871 1.945 1.00 97.38 83 GLU A C 1
ATOM 665 O O . GLU A 1 83 ? 3.748 7.021 2.354 1.00 97.38 83 GLU A O 1
ATOM 670 N N . ILE A 1 84 ? 3.249 8.746 0.987 1.00 95.62 84 ILE A N 1
ATOM 671 C CA . ILE A 1 84 ? 4.571 8.927 0.386 1.00 95.62 84 ILE A CA 1
ATOM 672 C C . ILE A 1 84 ? 4.814 10.431 0.306 1.00 95.62 84 ILE A C 1
ATOM 674 O O . ILE A 1 84 ? 4.062 11.125 -0.382 1.00 95.62 84 ILE A O 1
ATOM 678 N N . ASP A 1 85 ? 5.848 10.923 0.981 1.00 93.50 85 ASP A N 1
ATOM 679 C CA . ASP A 1 85 ? 6.214 12.341 1.043 1.00 93.50 85 ASP A CA 1
ATOM 680 C C . ASP A 1 85 ? 5.020 13.227 1.452 1.00 93.50 85 ASP A C 1
ATOM 682 O O . ASP A 1 85 ? 4.668 14.206 0.795 1.00 93.50 85 ASP A O 1
ATOM 686 N N . ASN A 1 86 ? 4.335 12.831 2.532 1.00 92.38 86 ASN A N 1
ATOM 687 C CA . ASN A 1 86 ? 3.108 13.463 3.054 1.00 92.38 86 ASN A CA 1
ATOM 688 C C . ASN A 1 86 ? 1.906 13.481 2.082 1.00 92.38 86 ASN A C 1
ATOM 690 O O . ASN A 1 86 ? 0.913 14.179 2.318 1.00 92.38 86 ASN A O 1
ATOM 694 N N . VAL A 1 87 ? 1.959 12.733 0.974 1.00 96.81 87 VAL A N 1
ATOM 695 C CA . VAL A 1 87 ? 0.839 12.583 0.037 1.00 96.81 87 VAL A CA 1
ATOM 696 C C . VAL A 1 87 ? 0.180 11.227 0.241 1.00 96.81 87 VAL A C 1
ATOM 698 O O . VAL A 1 87 ? 0.800 10.176 0.079 1.00 96.81 87 VAL A O 1
ATOM 701 N N . LYS A 1 88 ? -1.114 11.252 0.572 1.00 97.44 88 LYS A N 1
ATOM 702 C CA . LYS A 1 88 ? -1.926 10.054 0.795 1.00 97.44 88 LYS A CA 1
ATOM 703 C C . LYS A 1 88 ? -2.522 9.536 -0.514 1.00 97.44 88 LYS A C 1
ATOM 705 O O . LYS A 1 88 ? -3.168 10.282 -1.247 1.00 97.44 88 LYS A O 1
ATOM 710 N N . PHE A 1 89 ? -2.375 8.238 -0.754 1.00 98.00 89 PHE A N 1
ATOM 711 C CA . PHE A 1 89 ? -2.930 7.522 -1.899 1.00 98.00 89 PHE A CA 1
ATOM 712 C C . PHE A 1 89 ? -3.843 6.400 -1.428 1.00 98.00 89 PHE A C 1
ATOM 714 O O . PHE A 1 89 ? -3.448 5.563 -0.609 1.00 98.00 89 PHE A O 1
ATOM 721 N N . PHE A 1 90 ? -5.051 6.340 -1.982 1.00 97.88 90 PHE A N 1
ATOM 722 C CA . PHE A 1 90 ? -5.957 5.232 -1.724 1.00 97.88 90 PHE A CA 1
ATOM 723 C C . PHE A 1 90 ? -5.601 4.038 -2.617 1.00 97.88 90 PHE A C 1
ATOM 725 O O . PHE A 1 90 ? -5.749 4.098 -3.838 1.00 97.88 90 PHE A O 1
ATOM 732 N N . ILE A 1 91 ? -5.120 2.946 -2.022 1.00 97.69 91 ILE A N 1
ATOM 733 C CA . ILE A 1 91 ? -4.577 1.794 -2.762 1.00 97.69 91 ILE A CA 1
ATOM 734 C C . ILE A 1 91 ? -5.636 0.731 -3.030 1.00 97.69 91 ILE A C 1
ATOM 736 O O . ILE A 1 91 ? -5.603 0.082 -4.072 1.00 97.69 91 ILE A O 1
ATOM 740 N N . GLY A 1 92 ? -6.594 0.572 -2.126 1.00 97.75 92 GLY A N 1
ATOM 741 C CA . GLY A 1 92 ? -7.706 -0.354 -2.289 1.00 97.75 92 GLY A CA 1
ATOM 742 C C . GLY A 1 92 ? -8.230 -0.847 -0.960 1.00 97.75 92 GLY A C 1
ATOM 743 O O . GLY A 1 92 ? -8.088 -0.171 0.051 1.00 97.75 92 GLY A O 1
ATOM 744 N N . TYR A 1 93 ? -8.853 -2.015 -0.943 1.00 98.12 93 TYR A N 1
ATOM 745 C CA . TYR A 1 93 ? -9.498 -2.542 0.255 1.00 98.12 93 TYR A CA 1
ATOM 746 C C . TYR A 1 93 ? -8.805 -3.793 0.776 1.00 98.12 93 TYR A C 1
ATOM 748 O O . TYR A 1 93 ? -8.196 -4.557 0.027 1.00 98.12 93 TYR A O 1
ATOM 756 N N . VAL A 1 94 ? -8.959 -4.046 2.071 1.00 98.12 94 VAL A N 1
ATOM 757 C CA . VAL A 1 94 ? -8.698 -5.372 2.631 1.00 98.12 94 VAL A CA 1
ATOM 758 C C . VAL A 1 94 ? -9.632 -6.380 1.942 1.00 98.12 94 VAL A C 1
ATOM 760 O O . VAL A 1 94 ? -10.838 -6.132 1.863 1.00 98.12 94 VAL A O 1
ATOM 763 N N . PRO A 1 95 ? -9.117 -7.509 1.430 1.00 97.25 95 PRO A N 1
ATOM 764 C CA . PRO A 1 95 ? -9.946 -8.537 0.809 1.00 97.25 95 PRO A CA 1
ATOM 765 C C . PRO A 1 95 ? -10.915 -9.159 1.823 1.00 97.25 95 PRO A C 1
ATOM 767 O O . PRO A 1 95 ? -10.563 -9.383 2.981 1.00 97.25 95 PRO A O 1
ATOM 770 N N . THR A 1 96 ? -12.115 -9.528 1.365 1.00 92.88 96 THR A N 1
ATOM 771 C CA . THR A 1 96 ? -13.230 -10.002 2.209 1.00 92.88 96 THR A CA 1
ATOM 772 C C . THR A 1 96 ? -12.844 -11.118 3.188 1.00 92.88 96 THR A C 1
ATOM 774 O O . THR A 1 96 ? -13.285 -11.111 4.336 1.00 92.88 96 THR A O 1
ATOM 777 N N . GLY A 1 97 ? -11.983 -12.056 2.775 1.00 95.25 97 GLY A N 1
ATOM 778 C CA . GLY A 1 97 ? -11.518 -13.159 3.630 1.00 95.25 97 GLY A CA 1
ATOM 779 C C . GLY A 1 97 ? -10.652 -12.727 4.823 1.00 95.25 97 GLY A C 1
ATOM 780 O O . GLY A 1 97 ? -10.510 -13.480 5.783 1.00 95.25 97 GLY A O 1
ATOM 781 N N . TRP A 1 98 ? -10.102 -11.513 4.793 1.00 97.25 98 TRP A N 1
ATOM 782 C CA . TRP A 1 98 ? -9.215 -10.966 5.823 1.00 97.25 98 TRP A CA 1
ATOM 783 C C . TRP A 1 98 ? -9.871 -9.884 6.682 1.00 97.25 98 TRP A C 1
ATOM 785 O O . TRP A 1 98 ? -9.408 -9.622 7.794 1.00 97.25 98 TRP A O 1
ATOM 795 N N . THR A 1 99 ? -10.972 -9.294 6.214 1.00 95.56 99 THR A N 1
ATOM 796 C CA . THR A 1 99 ? -11.641 -8.143 6.831 1.00 95.56 99 THR A CA 1
ATOM 797 C C . THR A 1 99 ? -11.917 -8.324 8.324 1.00 95.56 99 THR A C 1
ATOM 799 O O . THR A 1 99 ? -11.533 -7.478 9.130 1.00 95.56 99 THR A O 1
ATOM 802 N N . GLN A 1 100 ? -12.515 -9.449 8.731 1.00 95.88 100 GLN A N 1
ATOM 803 C CA . GLN A 1 100 ? -12.840 -9.700 10.144 1.00 95.88 100 GLN A CA 1
ATOM 804 C C . GLN A 1 100 ? -11.591 -9.771 11.031 1.00 95.88 100 GLN A C 1
ATOM 806 O O . GLN A 1 100 ? -11.572 -9.225 12.136 1.00 95.88 100 GLN A O 1
ATOM 811 N N . ARG A 1 101 ? -10.520 -10.402 10.535 1.00 97.19 101 ARG A N 1
ATOM 812 C CA . ARG A 1 101 ? -9.245 -10.490 11.255 1.00 97.19 101 ARG A CA 1
ATOM 813 C C . ARG A 1 101 ? -8.620 -9.107 11.420 1.00 97.19 101 ARG A C 1
ATOM 815 O O . ARG A 1 101 ? -8.214 -8.764 12.529 1.00 97.19 101 ARG A O 1
ATOM 822 N N . VAL A 1 102 ? -8.598 -8.311 10.351 1.00 97.62 102 VAL A N 1
ATOM 823 C CA . VAL A 1 102 ? -8.056 -6.946 10.367 1.00 97.62 102 VAL A CA 1
ATOM 824 C C . VAL A 1 102 ? -8.840 -6.050 11.322 1.00 97.62 102 VAL A C 1
ATOM 826 O O . VAL A 1 102 ? -8.240 -5.420 12.192 1.00 97.62 102 VAL A O 1
ATOM 829 N N . LEU A 1 103 ? -10.172 -6.048 11.247 1.00 97.50 103 LEU A N 1
ATOM 830 C CA . LEU A 1 103 ? -11.020 -5.290 12.172 1.00 97.50 103 LEU A CA 1
ATOM 831 C C . LEU A 1 103 ? -10.785 -5.699 13.630 1.00 97.50 103 LEU A C 1
ATOM 833 O O . LEU A 1 103 ? -10.708 -4.840 14.508 1.00 97.50 103 LEU A O 1
ATOM 837 N N . GLY A 1 104 ? -10.630 -6.998 13.901 1.00 97.19 104 GLY A N 1
ATOM 838 C CA . GLY A 1 104 ? -10.270 -7.500 15.227 1.00 97.19 104 GLY A CA 1
ATOM 839 C C . GLY A 1 104 ? -8.926 -6.957 15.717 1.00 97.19 104 GLY A C 1
ATOM 840 O O . GLY A 1 104 ? -8.830 -6.484 16.851 1.00 97.19 104 GLY A O 1
ATOM 841 N N . THR A 1 105 ? -7.898 -6.967 14.865 1.00 97.06 105 THR A N 1
ATOM 842 C CA . THR A 1 105 ? -6.584 -6.380 15.171 1.00 97.06 105 THR A CA 1
ATOM 843 C C . THR A 1 105 ? -6.693 -4.881 15.465 1.00 97.06 105 THR A C 1
ATOM 845 O O . THR A 1 105 ? -6.201 -4.439 16.502 1.00 97.06 105 THR A O 1
ATOM 848 N N . ILE A 1 106 ? -7.396 -4.112 14.627 1.00 97.19 106 ILE A N 1
ATOM 849 C CA . ILE A 1 106 ? -7.605 -2.667 14.824 1.00 97.19 106 ILE A CA 1
ATOM 850 C C . ILE A 1 106 ? -8.295 -2.401 16.167 1.00 97.19 106 ILE A C 1
ATOM 852 O O . ILE A 1 106 ? -7.809 -1.603 16.964 1.00 97.19 106 ILE A O 1
ATOM 856 N N . ARG A 1 107 ? -9.386 -3.116 16.474 1.00 97.31 107 ARG A N 1
ATOM 857 C CA . ARG A 1 107 ? -10.123 -2.961 17.743 1.00 97.31 107 ARG A CA 1
ATOM 858 C C . ARG A 1 107 ? -9.241 -3.231 18.960 1.00 97.31 107 ARG A C 1
ATOM 860 O O . ARG A 1 107 ? -9.252 -2.445 19.904 1.00 97.31 107 ARG A O 1
ATOM 867 N N . ARG A 1 108 ? -8.454 -4.312 18.938 1.00 97.38 108 ARG A N 1
ATOM 868 C CA . ARG A 1 108 ? -7.520 -4.647 20.028 1.00 97.38 108 ARG A CA 1
ATOM 869 C C . ARG A 1 108 ? -6.420 -3.598 20.184 1.00 97.38 108 ARG A C 1
ATOM 871 O O . ARG A 1 108 ? -6.013 -3.320 21.309 1.00 97.38 108 ARG A O 1
ATOM 878 N N . SER A 1 109 ? -5.940 -3.031 19.078 1.00 96.56 109 SER A N 1
ATOM 879 C CA . SER A 1 109 ? -4.932 -1.973 19.118 1.00 96.56 109 SER A CA 1
ATOM 880 C C . SER A 1 109 ? -5.496 -0.676 19.694 1.00 96.56 109 SER A C 1
ATOM 882 O O . SER A 1 109 ? -4.897 -0.112 20.606 1.00 96.56 109 SER A O 1
ATOM 884 N N . ASN A 1 110 ? -6.696 -0.274 19.265 1.00 96.12 110 ASN A N 1
ATOM 885 C CA . ASN A 1 110 ? -7.404 0.897 19.793 1.00 96.12 110 ASN A CA 1
ATOM 886 C C . ASN A 1 110 ? -7.731 0.758 21.287 1.00 96.12 110 ASN A C 1
ATOM 888 O O . ASN A 1 110 ? -7.673 1.736 22.024 1.00 96.12 110 ASN A O 1
ATOM 892 N N . ALA A 1 111 ? -8.025 -0.460 21.752 1.00 97.12 111 ALA A N 1
ATOM 893 C CA . ALA A 1 111 ? -8.204 -0.767 23.173 1.00 97.12 111 ALA A CA 1
ATOM 894 C C . ALA A 1 111 ? -6.884 -0.783 23.975 1.00 97.12 111 ALA A C 1
ATOM 896 O O . ALA A 1 111 ? -6.898 -1.012 25.182 1.00 97.12 111 ALA A O 1
ATOM 897 N N . GLY A 1 112 ? -5.736 -0.580 23.320 1.00 96.50 112 GLY A N 1
ATOM 898 C CA . GLY A 1 112 ? -4.418 -0.568 23.950 1.00 96.50 112 GLY A CA 1
ATOM 899 C C . GLY A 1 112 ? -3.872 -1.948 24.317 1.00 96.50 112 GLY A C 1
ATOM 900 O O . GLY A 1 112 ? -2.848 -2.020 24.985 1.00 96.50 112 GLY A O 1
ATOM 901 N N . TRP A 1 113 ? -4.510 -3.041 23.889 1.00 96.69 113 TRP A N 1
ATOM 902 C CA . TRP A 1 113 ? -4.076 -4.404 24.232 1.00 96.69 113 TRP A CA 1
ATOM 903 C C . TRP A 1 113 ? -2.884 -4.878 23.404 1.00 96.69 113 TRP A C 1
ATOM 905 O O . TRP A 1 113 ? -2.135 -5.752 23.833 1.00 96.69 113 TRP A O 1
ATOM 915 N N . ILE A 1 114 ? -2.733 -4.340 22.193 1.00 96.94 114 ILE A N 1
ATOM 916 C CA . ILE A 1 114 ? -1.643 -4.689 21.283 1.00 96.94 114 ILE A CA 1
ATOM 917 C C . ILE A 1 114 ? -1.048 -3.438 20.642 1.00 96.94 114 ILE A C 1
ATOM 919 O O . ILE A 1 114 ? -1.740 -2.441 20.409 1.00 96.94 114 ILE A O 1
ATOM 923 N N . LYS A 1 115 ? 0.236 -3.509 20.309 1.00 96.81 115 LYS A N 1
ATOM 924 C CA . LYS A 1 115 ? 0.886 -2.587 19.377 1.00 96.81 115 LYS A CA 1
ATOM 925 C C . LYS A 1 115 ? 0.805 -3.181 17.972 1.00 96.81 115 LYS A C 1
ATOM 927 O O . LYS A 1 115 ? 0.927 -4.397 17.826 1.00 96.81 115 LYS A O 1
ATOM 932 N N . ILE A 1 116 ? 0.585 -2.332 16.970 1.00 96.62 116 ILE A N 1
ATOM 933 C CA . ILE A 1 116 ? 0.568 -2.729 15.560 1.00 96.62 116 ILE A CA 1
ATOM 934 C C . ILE A 1 116 ? 1.579 -1.908 14.762 1.00 96.62 116 ILE A C 1
ATOM 936 O O . ILE A 1 116 ? 1.798 -0.734 15.057 1.00 96.62 116 ILE A O 1
ATOM 940 N N . GLU A 1 117 ? 2.165 -2.533 13.753 1.00 96.62 117 GLU A N 1
ATOM 941 C CA . GLU A 1 117 ? 2.964 -1.904 12.702 1.00 96.62 117 GLU A CA 1
ATOM 942 C C . GLU A 1 117 ? 2.472 -2.470 11.368 1.00 96.62 117 GLU A C 1
ATOM 944 O O . GLU A 1 117 ? 2.250 -3.677 11.246 1.00 96.62 117 GLU A O 1
ATOM 949 N N . VAL A 1 118 ? 2.256 -1.611 10.376 1.00 97.31 118 VAL A N 1
ATOM 950 C CA . VAL A 1 118 ? 1.733 -2.015 9.069 1.00 97.31 118 VAL A CA 1
ATOM 951 C C . VAL A 1 118 ? 2.754 -1.635 8.012 1.00 97.31 118 VAL A C 1
ATOM 953 O O . VAL A 1 118 ? 3.167 -0.482 7.936 1.00 97.31 118 VAL A O 1
ATOM 956 N N . LYS A 1 119 ? 3.162 -2.612 7.203 1.00 96.62 119 LYS A N 1
ATOM 957 C CA . LYS A 1 119 ? 4.085 -2.418 6.082 1.00 96.62 119 LYS A CA 1
ATOM 958 C C . LYS A 1 119 ? 3.400 -2.763 4.776 1.00 96.62 119 LYS A C 1
ATOM 960 O O . LYS A 1 119 ? 2.535 -3.639 4.737 1.00 96.62 119 LYS A O 1
ATOM 965 N N . GLY A 1 120 ? 3.807 -2.077 3.721 1.00 94.94 120 GLY A N 1
ATOM 966 C CA . GLY A 1 120 ? 3.306 -2.274 2.373 1.00 94.94 120 GLY A CA 1
ATOM 967 C C . GLY A 1 120 ? 4.441 -2.620 1.424 1.00 94.94 120 GLY A C 1
ATOM 968 O O . GLY A 1 120 ? 5.547 -2.110 1.576 1.00 94.94 120 GLY A O 1
ATOM 969 N N . GLN A 1 121 ? 4.159 -3.481 0.456 1.00 94.12 121 GLN A N 1
ATOM 970 C CA . GLN A 1 121 ? 5.102 -3.886 -0.576 1.00 94.12 121 GLN A CA 1
ATOM 971 C C . GLN A 1 121 ? 4.415 -3.815 -1.938 1.00 94.12 121 GLN A C 1
ATOM 973 O O . GLN A 1 121 ? 3.357 -4.417 -2.142 1.00 94.12 121 GLN A O 1
ATOM 978 N N . LEU A 1 122 ? 5.026 -3.083 -2.872 1.00 93.31 122 LEU A N 1
ATOM 979 C CA . LEU A 1 122 ? 4.621 -3.104 -4.272 1.00 93.31 122 LEU A CA 1
ATOM 980 C C . LEU A 1 122 ? 4.978 -4.465 -4.875 1.00 93.31 122 LEU A C 1
ATOM 982 O O . LEU A 1 122 ? 6.068 -4.985 -4.654 1.00 93.31 122 LEU A O 1
ATOM 986 N N . THR A 1 123 ? 4.075 -5.024 -5.672 1.00 91.50 123 THR A N 1
ATOM 987 C CA . THR A 1 123 ? 4.362 -6.198 -6.497 1.00 91.50 123 THR A CA 1
ATOM 988 C C . THR A 1 123 ? 4.023 -5.918 -7.954 1.00 91.50 123 THR A C 1
ATOM 990 O O . THR A 1 123 ? 3.199 -5.056 -8.275 1.00 91.50 123 THR A O 1
ATOM 993 N N . GLY A 1 124 ? 4.660 -6.649 -8.865 1.00 89.75 124 GLY A N 1
ATOM 994 C CA . GLY A 1 124 ? 4.438 -6.468 -10.294 1.00 89.75 124 GLY A CA 1
ATOM 995 C C . GLY A 1 124 ? 5.025 -5.161 -10.835 1.00 89.75 124 GLY A C 1
ATOM 996 O O . GLY A 1 124 ? 5.889 -4.538 -10.231 1.00 89.75 124 GLY A O 1
ATOM 997 N N . GLY A 1 125 ? 4.561 -4.751 -12.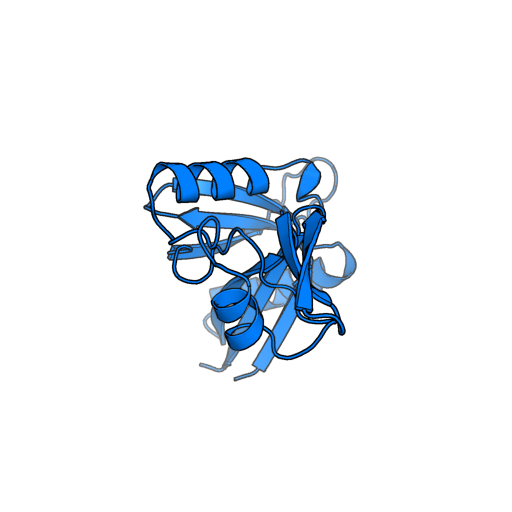013 1.00 88.94 125 GLY A N 1
ATOM 998 C CA . GLY A 1 125 ? 5.191 -3.689 -12.791 1.00 88.94 125 GLY A CA 1
ATOM 999 C C . GLY A 1 125 ? 6.049 -4.230 -13.925 1.00 88.94 125 GLY A C 1
ATOM 1000 O O . GLY A 1 125 ? 5.993 -5.415 -14.269 1.00 88.94 125 GLY A O 1
ATOM 1001 N N . LYS A 1 126 ? 6.799 -3.331 -14.559 1.00 88.12 126 LYS A N 1
ATOM 1002 C CA . LYS A 1 126 ? 7.794 -3.719 -15.559 1.00 88.12 126 LYS A CA 1
ATOM 1003 C C . LYS A 1 126 ? 8.978 -4.366 -14.860 1.00 88.12 126 LYS A C 1
ATOM 1005 O O . LYS A 1 126 ? 9.334 -3.945 -13.765 1.00 88.12 126 LYS A O 1
ATOM 1010 N N . TYR A 1 127 ? 9.569 -5.365 -15.490 1.00 87.06 127 TYR A N 1
ATOM 1011 C CA . TYR A 1 127 ? 10.730 -6.056 -14.952 1.00 87.06 127 TYR A CA 1
ATOM 1012 C C . TYR A 1 127 ? 11.684 -6.476 -16.062 1.00 87.06 127 TYR A C 1
ATOM 1014 O O . TYR A 1 127 ? 11.281 -6.617 -17.224 1.00 87.06 127 TYR A O 1
ATOM 1022 N N . LYS A 1 128 ? 12.939 -6.688 -15.678 1.00 85.44 128 LYS A N 1
ATOM 1023 C CA . LYS A 1 128 ? 13.987 -7.300 -16.489 1.00 85.44 128 LYS A CA 1
ATOM 1024 C C . LYS A 1 128 ? 14.399 -8.628 -15.855 1.00 85.44 128 LYS A C 1
ATOM 1026 O O . LYS A 1 128 ? 14.324 -8.785 -14.640 1.00 85.44 128 LYS A O 1
ATOM 1031 N N . PHE A 1 129 ? 14.816 -9.575 -16.679 1.00 83.56 129 PHE A N 1
ATOM 1032 C CA . PHE A 1 129 ? 15.480 -10.793 -16.223 1.00 83.56 129 PHE A CA 1
ATOM 1033 C C . PHE A 1 129 ? 16.499 -11.250 -17.268 1.00 83.56 129 PHE A C 1
ATOM 1035 O O . PHE A 1 129 ? 16.321 -10.973 -18.458 1.00 83.56 129 PHE A O 1
ATOM 1042 N N . SER A 1 130 ? 17.551 -11.928 -16.819 1.00 79.62 130 SER A N 1
ATOM 1043 C CA . SER A 1 130 ? 18.513 -12.616 -17.676 1.00 79.62 130 SER A CA 1
ATOM 1044 C C . SER A 1 130 ? 18.064 -14.057 -17.875 1.00 79.62 130 SER A C 1
ATOM 1046 O O . SER A 1 130 ? 17.705 -14.726 -16.906 1.00 79.62 130 SER A O 1
ATOM 1048 N N . ASP A 1 131 ? 18.059 -14.537 -19.116 1.00 75.31 131 ASP A N 1
ATOM 1049 C CA . ASP A 1 131 ? 17.916 -15.970 -19.376 1.00 75.31 131 ASP A CA 1
ATOM 1050 C C . ASP A 1 131 ? 19.260 -16.711 -19.259 1.00 75.31 131 ASP A C 1
ATOM 1052 O O . ASP A 1 131 ? 20.299 -16.110 -18.980 1.00 75.31 131 ASP A O 1
ATOM 1056 N N . LEU A 1 132 ? 19.226 -18.035 -19.440 1.00 72.06 132 LEU A N 1
ATOM 1057 C CA . LEU A 1 132 ? 20.398 -18.914 -19.339 1.00 72.06 132 LEU A CA 1
ATOM 1058 C C . LEU A 1 132 ? 21.483 -18.629 -20.395 1.00 72.06 132 LEU A C 1
ATOM 1060 O O . LEU A 1 132 ? 22.604 -19.106 -20.236 1.00 72.06 132 LEU A O 1
ATOM 1064 N N . ASP A 1 133 ? 21.158 -17.865 -21.443 1.00 78.62 133 ASP A N 1
ATOM 1065 C CA . ASP A 1 133 ? 22.073 -17.461 -22.516 1.00 78.62 133 ASP A CA 1
ATOM 1066 C C . ASP A 1 133 ? 22.531 -15.992 -22.356 1.00 78.62 133 ASP A C 1
ATOM 1068 O O . ASP A 1 133 ? 22.983 -15.372 -23.319 1.00 78.62 133 ASP A O 1
ATOM 1072 N N . ASP A 1 134 ? 22.391 -15.419 -21.153 1.00 71.19 134 ASP A N 1
ATOM 1073 C CA . ASP A 1 134 ? 22.736 -14.031 -20.800 1.00 71.19 134 ASP A CA 1
ATOM 1074 C C . ASP A 1 134 ? 21.990 -12.959 -21.625 1.00 71.19 134 ASP A C 1
ATOM 1076 O O . ASP A 1 134 ? 22.421 -11.803 -21.735 1.00 71.19 134 ASP A O 1
ATOM 1080 N N . HIS A 1 135 ? 20.827 -13.297 -22.194 1.00 80.12 135 HIS A N 1
ATOM 1081 C CA . HIS A 1 135 ? 19.989 -12.313 -22.868 1.00 80.12 135 HIS A CA 1
ATOM 1082 C C . HIS A 1 135 ? 19.035 -11.639 -21.887 1.00 80.12 135 HIS A C 1
ATOM 1084 O O . HIS A 1 135 ? 18.217 -12.281 -21.221 1.00 80.12 135 HIS A O 1
ATOM 1090 N N . ILE A 1 136 ? 19.058 -10.305 -21.884 1.00 80.94 136 ILE A N 1
ATOM 1091 C CA . ILE A 1 136 ? 18.105 -9.512 -21.111 1.00 80.94 136 ILE A CA 1
AT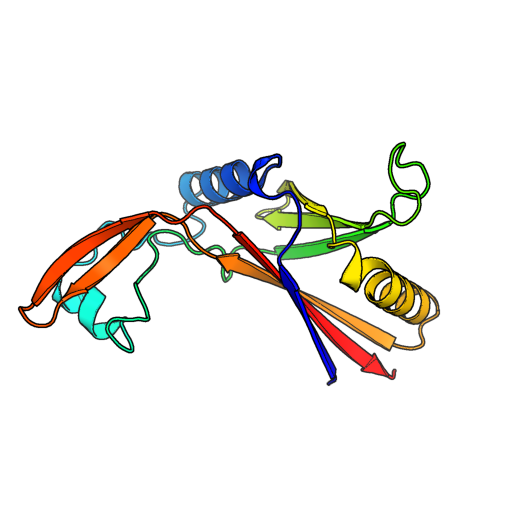OM 1092 C C . ILE A 1 136 ? 16.754 -9.476 -21.808 1.00 80.94 136 ILE A C 1
ATOM 1094 O O . ILE A 1 136 ? 16.597 -8.971 -22.923 1.00 80.94 136 ILE A O 1
ATOM 1098 N N . LYS A 1 137 ? 15.747 -9.974 -21.098 1.00 84.12 137 LYS A N 1
ATOM 1099 C CA . LYS A 1 137 ? 14.345 -9.933 -21.492 1.00 84.12 137 LYS A CA 1
ATOM 1100 C C . LYS A 1 137 ? 13.588 -8.954 -20.615 1.00 84.12 137 LYS A C 1
ATOM 1102 O O . LYS A 1 137 ? 13.896 -8.761 -19.442 1.00 84.12 137 LYS A O 1
ATOM 1107 N N . THR A 1 138 ? 12.572 -8.334 -21.205 1.00 86.75 138 THR A N 1
ATOM 1108 C CA . THR A 1 138 ? 11.665 -7.428 -20.497 1.00 86.75 138 THR A CA 1
ATOM 1109 C C . THR A 1 138 ? 10.281 -8.044 -20.416 1.00 86.75 138 THR A C 1
ATOM 1111 O O . THR A 1 138 ? 9.824 -8.724 -21.336 1.00 86.75 138 THR A O 1
ATOM 1114 N N . GLY A 1 139 ? 9.602 -7.798 -19.306 1.00 86.81 139 GLY A N 1
ATOM 1115 C CA . GLY A 1 139 ? 8.229 -8.216 -19.098 1.00 86.81 139 GLY A CA 1
ATOM 1116 C C . GLY A 1 139 ? 7.445 -7.174 -18.321 1.00 86.81 139 GLY A C 1
ATOM 1117 O O . GLY A 1 139 ? 7.975 -6.165 -17.852 1.00 86.81 139 GLY A O 1
ATOM 1118 N N . LYS A 1 140 ? 6.140 -7.411 -18.201 1.00 89.12 140 LYS A N 1
ATOM 1119 C CA . LYS A 1 140 ? 5.254 -6.571 -17.402 1.00 89.12 140 LYS A CA 1
ATOM 1120 C C . LYS A 1 140 ? 4.211 -7.426 -16.704 1.00 89.12 140 LYS A C 1
ATOM 1122 O O . LYS A 1 140 ? 3.509 -8.200 -17.347 1.00 89.12 140 LYS A O 1
ATOM 1127 N N . LYS A 1 141 ? 4.075 -7.228 -15.398 1.00 90.00 141 LYS A N 1
ATOM 1128 C CA . LYS A 1 141 ? 2.949 -7.705 -14.591 1.00 90.00 141 LYS A CA 1
ATOM 1129 C C . LYS A 1 141 ? 2.092 -6.514 -14.176 1.00 90.00 141 LYS A C 1
ATOM 1131 O O . LYS A 1 141 ? 2.581 -5.386 -14.085 1.00 90.00 141 LYS A O 1
ATOM 1136 N N . ASN A 1 142 ? 0.807 -6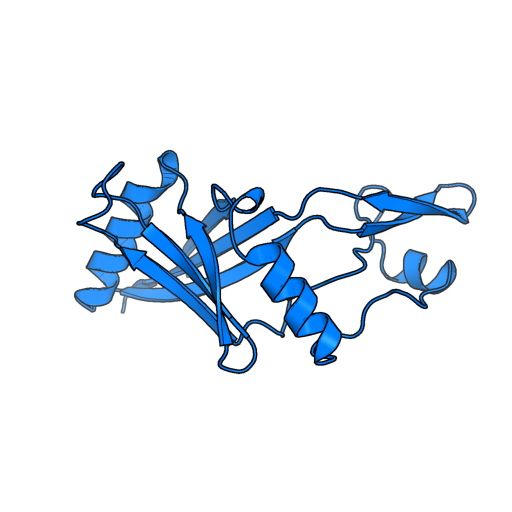.753 -13.934 1.00 91.38 142 ASN A N 1
ATOM 1137 C CA . ASN A 1 142 ? -0.045 -5.736 -13.321 1.00 91.38 142 ASN A CA 1
ATOM 1138 C C . ASN A 1 142 ? 0.492 -5.391 -11.932 1.00 91.38 142 ASN A C 1
ATOM 1140 O O . ASN A 1 142 ? 1.008 -6.270 -11.245 1.00 91.38 142 ASN A O 1
ATOM 1144 N N . TYR A 1 143 ? 0.367 -4.125 -11.536 1.00 93.44 143 TYR A N 1
ATOM 1145 C CA . TYR A 1 143 ? 0.719 -3.733 -10.180 1.00 93.44 143 TYR A CA 1
ATOM 1146 C C . TYR A 1 143 ? -0.214 -4.408 -9.175 1.00 93.44 143 TYR A C 1
ATOM 1148 O O . TYR A 1 143 ? -1.437 -4.389 -9.337 1.00 93.44 143 TYR A O 1
ATOM 1156 N N . GLY A 1 144 ? 0.394 -4.976 -8.145 1.00 95.25 144 GLY A N 1
ATOM 1157 C CA . GLY A 1 144 ? -0.235 -5.484 -6.942 1.00 95.25 144 GLY A CA 1
ATOM 1158 C C . GLY A 1 144 ? 0.338 -4.786 -5.715 1.00 95.25 144 GLY A C 1
ATOM 1159 O O . GLY A 1 144 ? 1.321 -4.046 -5.792 1.00 95.25 144 GLY A O 1
ATOM 1160 N N . PHE A 1 145 ? -0.304 -4.998 -4.573 1.00 96.06 145 PHE A N 1
ATOM 1161 C CA . PHE A 1 145 ? 0.171 -4.454 -3.312 1.00 96.06 145 PHE A CA 1
ATOM 1162 C C . PHE A 1 145 ? -0.113 -5.445 -2.196 1.00 96.06 145 PHE A C 1
ATOM 1164 O O . PHE A 1 145 ? -1.256 -5.871 -2.027 1.00 96.06 145 PHE A O 1
ATOM 1171 N N . ILE A 1 146 ? 0.922 -5.806 -1.448 1.00 97.19 146 ILE A N 1
ATOM 1172 C CA . ILE A 1 146 ? 0.818 -6.684 -0.286 1.00 97.19 146 ILE A CA 1
ATOM 1173 C C . ILE A 1 146 ? 0.909 -5.819 0.961 1.00 97.19 146 ILE A C 1
ATOM 1175 O O . ILE A 1 146 ? 1.813 -4.996 1.093 1.00 97.19 146 ILE A O 1
ATOM 1179 N N . VAL A 1 147 ? -0.014 -6.028 1.894 1.00 97.94 147 VAL A N 1
ATOM 1180 C CA . VAL A 1 147 ? 0.063 -5.450 3.237 1.00 97.94 147 VAL A CA 1
ATOM 1181 C C . VAL A 1 147 ? 0.458 -6.539 4.215 1.00 97.94 147 VAL A C 1
ATOM 1183 O O . VAL A 1 147 ? -0.156 -7.603 4.233 1.00 97.94 147 VAL A O 1
ATOM 1186 N N . THR A 1 148 ? 1.440 -6.248 5.065 1.00 98.00 148 THR A N 1
ATOM 1187 C CA . THR A 1 148 ? 1.811 -7.083 6.209 1.00 98.00 148 THR A CA 1
ATOM 1188 C C . THR A 1 148 ? 1.524 -6.333 7.502 1.00 98.00 148 THR A C 1
ATOM 1190 O O . THR A 1 148 ? 2.031 -5.234 7.725 1.00 98.00 148 THR A O 1
ATOM 1193 N N . VAL A 1 149 ? 0.712 -6.938 8.366 1.00 98.12 149 VAL A N 1
ATOM 1194 C CA . VAL A 1 149 ? 0.360 -6.403 9.683 1.00 98.12 149 VAL A CA 1
ATOM 1195 C C . VAL A 1 149 ? 1.151 -7.154 10.743 1.00 98.12 149 VAL A C 1
ATOM 1197 O O . VAL A 1 149 ? 0.916 -8.341 10.971 1.00 98.12 149 VAL A O 1
ATOM 1200 N N . TYR A 1 150 ? 2.058 -6.457 11.418 1.00 97.94 150 TYR A N 1
ATOM 1201 C CA . TYR A 1 150 ? 2.792 -6.943 12.581 1.00 97.94 150 TYR A CA 1
ATOM 1202 C C . TYR A 1 150 ? 2.076 -6.517 13.855 1.00 97.94 150 TYR A C 1
ATOM 1204 O O . TYR A 1 150 ? 1.563 -5.402 13.952 1.00 97.94 150 TYR A O 1
ATOM 1212 N N . TYR A 1 151 ? 2.031 -7.405 14.842 1.00 96.88 151 TYR A N 1
ATOM 1213 C CA . TYR A 1 151 ? 1.434 -7.097 16.132 1.00 96.88 151 TYR A CA 1
ATOM 1214 C C . TYR A 1 151 ? 2.049 -7.896 17.276 1.00 96.88 151 TYR A C 1
ATOM 1216 O O . TYR A 1 151 ? 2.487 -9.045 17.136 1.00 96.88 151 TYR A O 1
ATOM 1224 N N . GLU A 1 152 ? 2.020 -7.286 18.451 1.00 96.44 152 GLU A N 1
ATOM 1225 C CA . GLU A 1 152 ? 2.458 -7.882 19.707 1.00 96.44 152 GLU A CA 1
ATOM 1226 C C . GLU A 1 152 ? 1.626 -7.351 20.870 1.00 96.44 152 GLU A C 1
ATOM 1228 O O . GLU A 1 152 ? 1.057 -6.259 20.795 1.00 96.44 152 GLU A O 1
ATOM 1233 N N . ASN A 1 153 ? 1.512 -8.154 21.928 1.00 92.38 153 ASN A N 1
ATOM 1234 C CA . ASN A 1 153 ? 0.860 -7.701 23.151 1.00 92.38 153 ASN A CA 1
ATOM 1235 C C . ASN A 1 153 ? 1.684 -6.567 23.763 1.00 92.38 153 ASN A C 1
ATOM 1237 O O . ASN A 1 153 ? 2.913 -6.598 23.694 1.00 92.38 153 ASN A O 1
ATOM 1241 N N . ARG A 1 154 ? 0.988 -5.580 24.325 1.00 81.50 154 ARG A N 1
ATOM 1242 C CA . ARG A 1 154 ? 1.627 -4.597 25.198 1.00 81.50 154 ARG A CA 1
ATOM 1243 C C . ARG A 1 154 ? 1.880 -5.176 26.582 1.00 81.50 154 ARG A C 1
ATOM 1245 O O . ARG A 1 154 ? 1.113 -6.080 26.984 1.00 81.50 154 ARG A O 1
#

InterPro domains:
  IPR014905 HIRAN domain [PF08797] (61-106)

Sequence (154 aa):
MNNYSFDVAGVSFHELSKAVTYARKNQLFAPYDNYEAIDIREEMLDEYDPVYETDLSGCIDSVSLEPEPDNKYDPNAVKVNIEIDNVKFFIGYVPTGWTQRVLGTIRRSNAGWIKIEVKGQLTGGKYKFSDLDDHIKTGKKNYGFIVTVYYENR

Foldseek 3Di:
DDKDKDWFPPQVVWCPVVVQVVCVVVPVDQFCPPPDLVNQVVPDPDQVRWAARTWCVVQWPAWDWAQQCPPPPDSLWTWIWTAGPNDIITRHTDDPVCSVVVVVVVVCVVVVQKDKGKDKTKDWAKTWHADPVSDIDIDGDDIIMMMMMDMDTD

Radius of gyration: 17.68 Å; chains: 1; bounding box: 48×32×48 Å